Protein AF-A0A7C3U4R5-F1 (afdb_monomer_lite)

Sequence (65 aa):
MVRVGGTNCDEETKIALQDLGARAEVIHMKKLAAGGLERFDALVIPGGFSYGDHIRAGAILGRVV

pLDDT: mean 93.94, std 3.0, range [79.12, 98.06]

Secondary structure (DSSP, 8-state):
-EE-TTB--HHHHHHHHHHTT-----EEHHHHHHH-STT-S------B-GGGGSSSTTTTHHHH-

Structure (mmCIF, N/CA/C/O backbone):
data_AF-A0A7C3U4R5-F1
#
_entry.id   AF-A0A7C3U4R5-F1
#
loop_
_atom_site.group_PDB
_atom_site.id
_atom_site.type_symbol
_atom_site.label_atom_id
_atom_site.label_alt_id
_atom_site.label_comp_id
_atom_site.label_asym_id
_atom_site.label_entity_id
_atom_site.label_seq_id
_atom_site.pdbx_PDB_ins_code
_atom_site.Cartn_x
_atom_site.Cartn_y
_atom_site.Cartn_z
_atom_site.occupancy
_atom_site.B_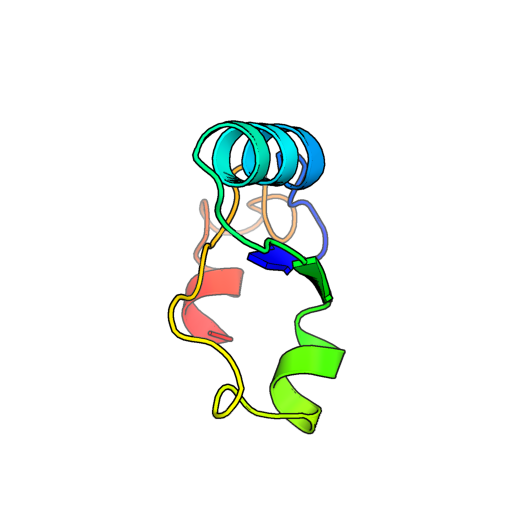iso_or_equiv
_atom_site.auth_seq_id
_atom_site.auth_comp_id
_atom_site.auth_asym_id
_atom_site.auth_atom_id
_atom_site.pdbx_PDB_model_num
ATOM 1 N N . MET A 1 1 ? -2.995 0.187 5.147 1.00 92.31 1 MET A N 1
ATOM 2 C CA . MET A 1 1 ? -2.335 0.473 3.854 1.00 92.31 1 MET A CA 1
ATOM 3 C C . MET A 1 1 ? -1.393 -0.663 3.500 1.00 92.31 1 MET A C 1
ATOM 5 O O . MET A 1 1 ? -0.698 -1.153 4.386 1.00 92.31 1 MET A O 1
ATOM 9 N N . VAL A 1 2 ? -1.392 -1.106 2.243 1.00 94.00 2 VAL A N 1
ATOM 10 C CA . VAL A 1 2 ? -0.600 -2.265 1.798 1.00 94.00 2 VAL A CA 1
ATOM 11 C C . VAL A 1 2 ? 0.764 -1.829 1.283 1.00 94.00 2 VAL A C 1
ATOM 13 O O . VAL A 1 2 ? 0.840 -0.959 0.427 1.00 94.00 2 VAL A O 1
ATOM 16 N N . ARG A 1 3 ? 1.835 -2.485 1.734 1.00 94.81 3 ARG A N 1
ATOM 17 C CA . ARG A 1 3 ? 3.183 -2.315 1.179 1.00 94.81 3 ARG A CA 1
ATOM 18 C C . ARG A 1 3 ? 3.659 -3.581 0.478 1.00 94.81 3 ARG A C 1
ATOM 20 O O . ARG A 1 3 ? 3.577 -4.678 1.038 1.00 94.81 3 ARG A O 1
ATOM 27 N N . VAL A 1 4 ? 4.213 -3.415 -0.718 1.00 95.06 4 VAL A N 1
ATOM 28 C CA . VAL A 1 4 ? 4.937 -4.456 -1.463 1.00 95.06 4 VAL A CA 1
ATOM 29 C C . VAL A 1 4 ? 6.300 -3.924 -1.904 1.00 95.06 4 VAL A C 1
ATOM 31 O O . VAL A 1 4 ? 6.631 -2.763 -1.672 1.00 95.06 4 VAL A O 1
ATOM 34 N N . GLY A 1 5 ? 7.122 -4.764 -2.533 1.00 93.75 5 GLY A N 1
ATOM 35 C CA . GLY A 1 5 ? 8.332 -4.269 -3.188 1.00 93.75 5 GLY A CA 1
ATOM 36 C C . GLY A 1 5 ? 7.967 -3.227 -4.250 1.00 93.75 5 GLY A C 1
ATOM 37 O O . GLY A 1 5 ? 7.062 -3.467 -5.043 1.00 93.75 5 GLY A O 1
ATOM 38 N N . GLY A 1 6 ? 8.645 -2.080 -4.256 1.00 92.75 6 GLY A N 1
ATOM 39 C CA . GLY A 1 6 ? 8.484 -1.037 -5.276 1.00 92.75 6 GLY A CA 1
ATOM 40 C C . GLY A 1 6 ? 7.363 -0.012 -5.048 1.00 92.75 6 GLY A C 1
ATOM 41 O O . GLY A 1 6 ? 7.375 1.032 -5.696 1.00 92.75 6 GLY A O 1
ATOM 42 N N . THR A 1 7 ? 6.438 -0.223 -4.102 1.00 94.94 7 THR A N 1
ATOM 43 C CA . THR A 1 7 ? 5.608 0.896 -3.607 1.00 94.94 7 THR A CA 1
ATOM 44 C C . THR A 1 7 ? 6.502 1.886 -2.866 1.00 94.94 7 THR A C 1
ATOM 46 O O . THR A 1 7 ? 7.368 1.459 -2.096 1.00 94.94 7 THR A O 1
ATOM 49 N N . ASN A 1 8 ? 6.300 3.181 -3.096 1.00 94.56 8 ASN A N 1
ATOM 50 C CA . ASN A 1 8 ? 7.136 4.239 -2.525 1.00 94.56 8 ASN A CA 1
ATOM 51 C C . ASN A 1 8 ? 6.340 5.392 -1.908 1.00 94.56 8 ASN A C 1
ATOM 53 O O . ASN A 1 8 ? 6.955 6.204 -1.227 1.00 94.56 8 ASN A O 1
ATOM 57 N N . CYS A 1 9 ? 5.018 5.435 -2.111 1.00 95.81 9 CYS A N 1
ATOM 58 C CA . CYS A 1 9 ? 4.174 6.503 -1.589 1.00 95.81 9 CYS A CA 1
ATOM 59 C C . CYS A 1 9 ? 3.451 6.155 -0.277 1.00 95.81 9 CYS A C 1
ATOM 61 O O . CYS A 1 9 ? 2.378 6.692 0.014 1.00 95.81 9 CYS A O 1
ATOM 63 N N . ASP A 1 10 ? 3.953 5.177 0.481 1.00 94.94 10 ASP A N 1
ATOM 64 C CA . ASP A 1 10 ? 3.259 4.666 1.662 1.00 94.94 10 ASP A CA 1
ATOM 65 C C . ASP A 1 10 ? 3.272 5.630 2.859 1.00 94.94 10 ASP A C 1
ATOM 67 O O . ASP A 1 10 ? 2.270 5.726 3.570 1.00 94.94 10 ASP A O 1
ATOM 71 N N . GLU A 1 11 ? 4.355 6.377 3.078 1.00 94.31 11 GLU A N 1
ATOM 72 C CA . GLU A 1 11 ? 4.455 7.246 4.256 1.00 94.31 11 GLU A CA 1
ATOM 73 C C . GLU A 1 11 ? 3.658 8.545 4.077 1.00 94.31 11 GLU A C 1
ATOM 75 O O . GLU A 1 11 ? 2.893 8.918 4.963 1.00 94.31 11 GLU A O 1
ATOM 80 N N . GLU A 1 12 ? 3.741 9.203 2.919 1.00 96.56 12 GLU A N 1
ATOM 81 C CA . GLU A 1 12 ? 2.978 10.426 2.648 1.00 96.56 12 GLU A CA 1
ATOM 82 C C . GLU A 1 12 ? 1.470 10.167 2.610 1.00 96.56 12 GLU A C 1
ATOM 84 O O . GLU A 1 12 ? 0.692 10.947 3.159 1.00 96.56 12 GLU A O 1
ATOM 89 N N . THR A 1 13 ? 1.046 9.029 2.052 1.00 96.38 13 THR A N 1
ATOM 90 C CA . THR A 1 13 ? -0.367 8.631 2.065 1.00 96.38 13 THR A CA 1
ATOM 91 C C . THR A 1 13 ? -0.834 8.397 3.502 1.00 96.38 13 THR A C 1
ATOM 93 O O . THR A 1 13 ? -1.981 8.681 3.842 1.00 96.38 13 THR A O 1
ATOM 96 N N . LYS A 1 14 ? 0.042 7.877 4.372 1.00 96.62 14 LYS A N 1
ATOM 97 C CA . LYS A 1 14 ? -0.300 7.575 5.765 1.00 96.62 14 LYS A CA 1
ATOM 98 C C . LYS A 1 14 ? -0.463 8.871 6.540 1.00 96.62 14 LYS A C 1
ATOM 100 O O . LYS A 1 14 ? -1.454 9.002 7.252 1.00 96.62 14 LYS A O 1
ATOM 105 N N . ILE A 1 15 ? 0.467 9.807 6.364 1.00 97.25 15 ILE A N 1
ATOM 106 C CA . ILE A 1 15 ? 0.403 11.144 6.961 1.00 97.25 15 ILE A CA 1
ATOM 107 C C . ILE A 1 15 ? -0.888 11.843 6.526 1.00 97.25 15 ILE A C 1
ATOM 109 O O . ILE A 1 15 ? -1.664 12.250 7.381 1.00 97.25 15 ILE A O 1
ATOM 113 N N . ALA A 1 16 ? -1.197 11.864 5.226 1.00 97.25 16 ALA A N 1
ATOM 114 C CA . ALA A 1 16 ? -2.416 12.496 4.720 1.00 97.25 16 ALA A CA 1
ATOM 115 C C . ALA A 1 16 ? -3.703 11.904 5.330 1.00 97.25 16 ALA A C 1
ATOM 117 O O . ALA A 1 16 ? -4.639 12.632 5.648 1.00 97.25 16 ALA A O 1
ATOM 118 N N . LEU A 1 17 ? -3.761 10.582 5.528 1.00 96.88 17 LEU A N 1
ATOM 119 C CA . LEU A 1 17 ? -4.894 9.935 6.201 1.00 96.88 17 LEU A CA 1
ATOM 120 C C . LEU A 1 17 ? -4.959 10.284 7.694 1.00 96.88 17 LEU A C 1
ATOM 122 O O . LEU A 1 17 ? -6.049 10.486 8.229 1.00 96.88 17 LEU A O 1
ATOM 126 N N . GLN A 1 18 ? -3.810 10.354 8.365 1.00 97.12 18 GLN A N 1
ATOM 127 C CA . GLN A 1 18 ? -3.725 10.726 9.778 1.00 97.12 18 GLN A CA 1
ATOM 128 C C . GLN A 1 18 ? -4.140 12.181 10.016 1.00 97.12 18 GLN A C 1
ATOM 130 O O . GLN A 1 18 ? -4.855 12.446 10.982 1.00 97.12 18 GLN A O 1
ATOM 135 N N . ASP A 1 19 ? -3.791 13.093 9.107 1.00 98.06 19 ASP A N 1
ATOM 136 C CA . ASP A 1 19 ? -4.214 14.498 9.145 1.00 98.06 19 ASP A CA 1
ATOM 137 C C . ASP A 1 19 ? -5.739 14.650 9.022 1.00 98.06 19 ASP A C 1
ATOM 139 O O . ASP A 1 19 ? -6.332 15.567 9.587 1.00 98.06 19 ASP A O 1
ATOM 143 N N . LEU A 1 20 ? -6.397 13.705 8.345 1.00 97.25 20 LEU A N 1
ATOM 144 C CA . LEU A 1 20 ? -7.858 13.611 8.255 1.00 97.25 20 LEU A CA 1
ATOM 145 C C . LEU A 1 20 ? -8.499 12.892 9.460 1.00 97.25 20 LEU A C 1
ATOM 147 O O . LEU A 1 20 ? -9.703 12.637 9.461 1.00 97.25 20 LEU A O 1
ATOM 151 N N . GLY A 1 21 ? -7.716 12.549 10.486 1.00 97.19 21 GLY A N 1
ATOM 152 C CA . GLY A 1 21 ? -8.182 11.883 11.705 1.00 97.19 21 GLY A CA 1
ATOM 153 C C . GLY A 1 21 ? -8.309 10.361 11.599 1.00 97.19 21 GLY A C 1
ATOM 154 O O . GLY A 1 21 ? -8.770 9.721 12.548 1.00 97.19 21 GLY A O 1
ATOM 155 N N . ALA A 1 22 ? -7.897 9.750 10.484 1.00 97.19 22 ALA A N 1
ATOM 156 C CA . ALA A 1 22 ? -7.932 8.300 10.335 1.00 97.19 22 ALA A CA 1
ATOM 157 C C . ALA A 1 22 ? -6.744 7.629 11.043 1.00 97.19 22 ALA A C 1
ATOM 159 O O . ALA A 1 22 ? -5.605 8.098 11.016 1.00 97.19 22 ALA A O 1
ATOM 160 N N . ARG A 1 23 ? -6.979 6.451 11.630 1.00 96.62 23 ARG A N 1
ATOM 161 C CA . ARG A 1 23 ? -5.891 5.589 12.113 1.00 96.62 23 ARG A CA 1
ATOM 162 C C . ARG A 1 23 ? -5.342 4.775 10.947 1.00 96.62 23 ARG A C 1
ATOM 164 O O . ARG A 1 23 ? -5.934 3.775 10.553 1.00 96.62 23 ARG A O 1
ATOM 171 N N . ALA A 1 24 ? -4.209 5.202 10.398 1.00 96.25 24 ALA A N 1
ATOM 172 C CA . ALA A 1 24 ? -3.551 4.520 9.289 1.00 96.25 24 ALA A CA 1
ATOM 173 C C . ALA A 1 24 ? -2.282 3.777 9.739 1.00 96.25 24 ALA A C 1
ATOM 175 O O . ALA A 1 24 ? -1.405 4.346 10.389 1.00 96.25 24 ALA A O 1
ATOM 176 N N . GLU A 1 25 ? -2.163 2.511 9.331 1.00 95.12 25 GLU A N 1
ATOM 177 C CA . GLU A 1 25 ? -0.948 1.704 9.474 1.00 95.12 25 GLU A CA 1
ATOM 178 C C . GLU A 1 25 ? -0.477 1.161 8.117 1.00 95.12 25 GLU A C 1
ATOM 180 O O . GLU A 1 25 ? -1.285 0.825 7.240 1.00 95.12 25 GLU A O 1
ATOM 185 N N . VAL A 1 26 ? 0.844 1.084 7.940 1.00 95.38 26 VAL A N 1
ATOM 186 C CA . VAL A 1 26 ? 1.490 0.486 6.764 1.00 95.38 26 VAL A CA 1
ATOM 187 C C . VAL A 1 26 ? 1.868 -0.950 7.102 1.00 95.38 26 VAL A C 1
ATOM 189 O O . VAL A 1 26 ? 2.627 -1.205 8.036 1.00 95.38 26 VAL A O 1
ATOM 192 N N . ILE A 1 27 ? 1.343 -1.900 6.334 1.00 94.62 27 ILE A N 1
ATOM 193 C CA . ILE A 1 27 ? 1.522 -3.331 6.576 1.00 94.62 27 ILE A CA 1
ATOM 194 C C . ILE A 1 27 ? 2.040 -3.975 5.304 1.00 94.62 27 ILE A C 1
ATOM 196 O O . ILE A 1 27 ? 1.479 -3.807 4.223 1.00 94.62 27 ILE A O 1
ATOM 200 N N . HIS A 1 28 ? 3.103 -4.763 5.435 1.00 93.81 28 HIS A N 1
ATOM 201 C CA . HIS A 1 28 ? 3.604 -5.546 4.316 1.00 93.81 28 HIS A CA 1
ATOM 202 C C . HIS A 1 28 ? 2.583 -6.616 3.894 1.00 93.81 28 HIS A C 1
ATOM 204 O O . HIS A 1 28 ? 2.083 -7.354 4.744 1.00 93.81 28 HIS A O 1
ATOM 210 N N . MET A 1 29 ? 2.350 -6.778 2.590 1.00 92.25 29 MET A N 1
ATOM 211 C CA . MET A 1 29 ? 1.327 -7.668 2.017 1.00 92.25 29 MET A CA 1
ATOM 212 C C . MET A 1 29 ? 1.337 -9.091 2.593 1.00 92.25 29 MET A C 1
ATOM 214 O O . MET A 1 29 ? 0.306 -9.620 2.985 1.00 92.25 29 MET A O 1
ATOM 218 N N . LYS A 1 30 ? 2.523 -9.696 2.742 1.00 91.50 30 LYS A N 1
ATOM 219 C CA . LYS A 1 30 ? 2.666 -11.029 3.362 1.00 91.50 30 LYS A CA 1
ATOM 220 C C . LYS A 1 30 ? 2.102 -11.117 4.789 1.00 91.50 30 LYS A C 1
ATOM 222 O O . LYS A 1 30 ? 1.549 -12.146 5.151 1.00 91.50 30 LYS A O 1
ATOM 227 N N . LYS A 1 31 ? 2.255 -10.062 5.599 1.00 92.50 31 LYS A N 1
ATOM 228 C CA . LYS A 1 31 ? 1.703 -10.021 6.964 1.00 92.50 31 LYS A CA 1
ATOM 229 C C . LYS A 1 31 ? 0.186 -9.859 6.929 1.00 92.50 31 LYS A C 1
ATOM 231 O O . LYS A 1 31 ? -0.504 -10.490 7.717 1.00 92.50 31 LYS A O 1
ATOM 236 N N . LEU A 1 32 ? -0.313 -9.054 5.993 1.00 91.25 32 LEU A N 1
ATOM 237 C CA . LEU A 1 32 ? -1.743 -8.850 5.789 1.00 91.25 32 LEU A CA 1
ATOM 238 C C . LEU A 1 32 ? -2.447 -10.143 5.359 1.00 91.25 32 LEU A C 1
ATOM 240 O O . LEU A 1 32 ? -3.450 -10.516 5.953 1.00 91.25 32 LEU A O 1
ATOM 244 N N . ALA A 1 33 ? -1.865 -10.876 4.406 1.00 89.94 33 ALA A N 1
ATOM 245 C CA . ALA A 1 33 ? -2.389 -12.159 3.938 1.00 89.94 33 ALA A CA 1
ATOM 246 C C . ALA A 1 33 ? -2.471 -13.221 5.051 1.00 89.94 33 ALA A C 1
ATOM 248 O O . ALA A 1 33 ? -3.350 -14.074 5.019 1.00 89.94 33 ALA A O 1
ATOM 249 N N . ALA A 1 34 ? -1.575 -13.167 6.042 1.00 92.12 34 ALA A N 1
ATOM 250 C CA . ALA A 1 34 ? -1.597 -14.076 7.188 1.00 92.12 34 ALA A CA 1
ATOM 251 C C . ALA A 1 34 ? -2.563 -13.634 8.304 1.00 92.12 34 ALA A C 1
ATOM 253 O O . ALA A 1 34 ? -3.061 -14.477 9.043 1.00 92.12 34 ALA A O 1
ATOM 254 N N . GLY A 1 35 ? -2.782 -12.324 8.461 1.00 89.75 35 GLY A N 1
ATOM 255 C CA . GLY A 1 35 ? -3.551 -11.741 9.568 1.00 89.75 35 GLY A CA 1
ATOM 256 C C . GLY A 1 35 ? -4.992 -11.353 9.234 1.00 89.75 35 GLY A C 1
ATOM 257 O O . GLY A 1 35 ? -5.739 -11.003 10.144 1.00 89.75 35 GLY A O 1
ATOM 258 N N . GLY A 1 36 ? -5.380 -11.400 7.958 1.00 88.88 36 GLY A N 1
ATOM 259 C CA . GLY A 1 36 ? -6.713 -11.013 7.501 1.00 88.88 36 GLY A CA 1
ATOM 2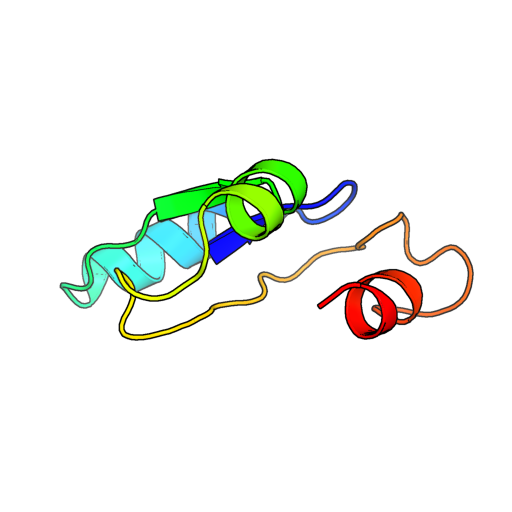60 C C . GLY A 1 36 ? -6.976 -9.502 7.553 1.00 88.88 36 GLY A C 1
ATOM 261 O O . GLY A 1 36 ? -6.108 -8.697 7.904 1.00 88.88 36 GLY A O 1
ATOM 262 N N . LEU A 1 37 ? -8.200 -9.122 7.170 1.00 90.62 37 LEU A N 1
ATOM 263 C CA . LEU A 1 37 ? -8.645 -7.726 7.054 1.00 90.62 37 LEU A CA 1
ATOM 264 C C . LEU A 1 37 ? -9.728 -7.318 8.064 1.00 90.62 37 LEU A C 1
ATOM 266 O O . LEU A 1 37 ? -10.064 -6.144 8.131 1.00 90.62 37 LEU A O 1
ATOM 270 N N . GLU A 1 38 ? -10.209 -8.253 8.887 1.00 93.94 38 GLU A N 1
ATOM 271 C CA . GLU A 1 38 ? -11.350 -8.100 9.817 1.00 93.94 38 GLU A CA 1
ATOM 272 C C . GLU A 1 38 ? -11.255 -6.870 10.744 1.00 93.94 38 GLU A C 1
ATOM 274 O O . GLU A 1 38 ? -12.255 -6.336 11.210 1.00 93.94 38 GLU A O 1
ATOM 279 N N . ARG A 1 39 ? -10.026 -6.435 11.043 1.00 92.44 39 ARG A N 1
ATOM 280 C CA . ARG A 1 39 ? -9.700 -5.330 11.959 1.00 92.44 39 ARG A CA 1
ATOM 281 C C . AR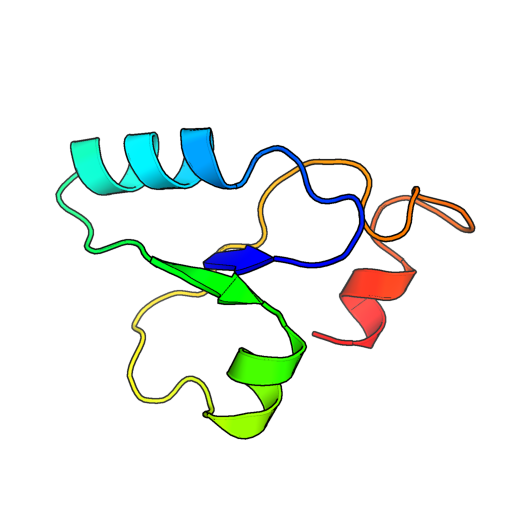G A 1 39 ? -9.588 -3.959 11.276 1.00 92.44 39 ARG A C 1
ATOM 283 O O . ARG A 1 39 ? -9.138 -3.016 11.925 1.00 92.44 39 ARG A O 1
ATOM 290 N N . PHE A 1 40 ? -9.919 -3.854 9.988 1.00 94.00 40 PHE A N 1
ATOM 291 C CA . PHE A 1 40 ? -9.804 -2.621 9.209 1.00 94.00 40 PHE A CA 1
ATOM 292 C C . PHE A 1 40 ? -11.105 -2.263 8.505 1.00 94.00 40 PHE A C 1
ATOM 294 O O . PHE A 1 40 ? -11.720 -3.103 7.857 1.00 94.00 40 PHE A O 1
ATOM 301 N N . ASP A 1 41 ? -11.440 -0.977 8.525 1.00 95.69 41 ASP A N 1
ATOM 302 C CA . ASP A 1 41 ? -12.597 -0.440 7.803 1.00 95.69 41 ASP A CA 1
ATOM 303 C C . ASP A 1 41 ? -12.288 -0.143 6.325 1.00 95.69 41 ASP A C 1
ATOM 305 O O . ASP A 1 41 ? -13.193 -0.029 5.500 1.00 95.69 41 ASP A O 1
ATOM 309 N N . ALA A 1 42 ? -11.005 0.012 5.975 1.00 94.19 42 ALA A N 1
ATOM 310 C CA . ALA A 1 42 ? -10.578 0.378 4.630 1.00 94.19 42 ALA A CA 1
ATOM 311 C C . ALA A 1 42 ? -9.205 -0.196 4.260 1.00 94.19 42 ALA A C 1
ATOM 313 O O . ALA A 1 42 ? -8.271 -0.242 5.068 1.00 94.19 42 ALA A O 1
ATOM 314 N N . LEU A 1 43 ? -9.063 -0.551 2.980 1.00 93.50 43 LEU A N 1
ATOM 315 C CA . LEU A 1 43 ? -7.798 -0.925 2.361 1.00 93.50 43 LEU A CA 1
ATOM 316 C C . LEU A 1 43 ? -7.337 0.184 1.417 1.00 93.50 43 LEU A C 1
ATOM 318 O O . LEU A 1 43 ? -8.068 0.601 0.525 1.00 93.50 43 LEU A O 1
ATOM 322 N N . VAL A 1 44 ? -6.095 0.627 1.592 1.00 95.38 44 VAL A N 1
ATOM 323 C CA . VAL A 1 44 ? -5.469 1.634 0.729 1.00 95.38 44 VAL A CA 1
ATOM 324 C C . VAL A 1 44 ? -4.278 1.001 0.026 1.00 95.38 44 VAL A C 1
ATOM 326 O O . VAL A 1 44 ? -3.385 0.463 0.696 1.00 95.38 44 VAL A O 1
ATOM 329 N N . ILE A 1 45 ? -4.284 1.072 -1.306 1.00 94.31 45 ILE A N 1
ATOM 330 C CA . ILE A 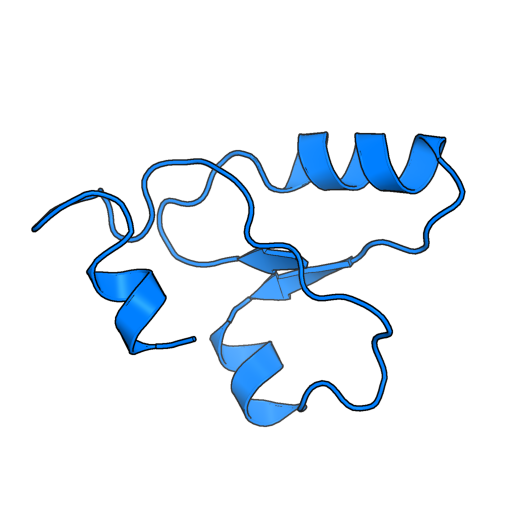1 45 ? -3.174 0.680 -2.176 1.00 94.31 45 ILE A CA 1
ATOM 331 C C . ILE A 1 45 ? -2.389 1.959 -2.505 1.00 94.31 45 ILE A C 1
ATOM 333 O O . ILE A 1 45 ? -2.910 2.801 -3.237 1.00 94.31 45 ILE A O 1
ATOM 337 N N . PRO A 1 46 ? -1.186 2.152 -1.936 1.00 94.25 46 PRO A N 1
ATOM 338 C CA . PRO A 1 46 ? -0.400 3.352 -2.174 1.00 94.25 46 PRO A CA 1
ATOM 339 C C . PRO A 1 46 ? 0.197 3.348 -3.583 1.00 94.25 46 PRO A C 1
ATOM 341 O O . PRO A 1 46 ? 0.356 2.300 -4.216 1.00 94.25 46 PRO A O 1
ATOM 344 N N . GLY A 1 47 ? 0.564 4.541 -4.046 1.00 94.50 47 GLY A N 1
ATOM 345 C CA . GLY A 1 47 ? 1.266 4.727 -5.310 1.00 94.50 47 GLY A CA 1
ATOM 346 C C . GLY A 1 47 ? 2.700 4.179 -5.321 1.00 94.50 47 GLY A C 1
ATOM 347 O O . GLY A 1 47 ? 3.253 3.723 -4.310 1.00 94.50 47 GLY A O 1
ATOM 348 N N . GLY A 1 48 ? 3.299 4.243 -6.509 1.00 94.69 48 GLY A N 1
ATOM 349 C CA . GLY A 1 48 ? 4.679 3.857 -6.782 1.00 94.69 48 GLY A CA 1
ATOM 350 C C . GLY A 1 48 ? 4.805 2.910 -7.965 1.00 94.69 48 GLY A C 1
ATOM 351 O O . GLY A 1 48 ? 3.945 2.886 -8.839 1.00 94.69 48 GLY A O 1
ATOM 352 N N . PHE A 1 49 ? 5.876 2.118 -7.959 1.00 96.00 49 PHE A N 1
ATOM 353 C CA . PHE A 1 49 ? 6.236 1.174 -9.019 1.00 96.00 49 PHE A CA 1
ATOM 354 C C . PHE A 1 49 ? 6.211 -0.243 -8.452 1.00 96.00 49 PHE A C 1
ATOM 356 O O . PHE A 1 49 ? 7.251 -0.878 -8.264 1.00 96.00 49 PHE A O 1
ATOM 363 N N . SER A 1 50 ? 5.028 -0.722 -8.064 1.00 94.69 50 SER A N 1
ATOM 364 C CA . SER A 1 50 ? 4.877 -2.039 -7.437 1.00 94.69 50 SER A CA 1
ATOM 365 C C . SER A 1 50 ? 5.528 -3.130 -8.297 1.00 94.69 50 SER A C 1
ATOM 367 O O . SER A 1 50 ? 5.244 -3.249 -9.487 1.00 94.69 50 SER A O 1
ATOM 369 N N . TYR A 1 51 ? 6.412 -3.929 -7.700 1.00 94.38 51 TYR A N 1
ATOM 370 C CA . TYR A 1 51 ? 7.236 -4.921 -8.396 1.00 94.38 51 TYR A CA 1
ATOM 371 C C . TYR A 1 51 ? 8.013 -4.342 -9.593 1.00 94.38 51 TYR A C 1
ATOM 373 O O . TYR A 1 51 ? 8.172 -5.013 -10.609 1.00 94.38 51 TYR A O 1
ATOM 381 N N . GLY A 1 52 ? 8.454 -3.085 -9.483 1.00 94.06 52 GLY A N 1
ATOM 382 C CA . GLY A 1 52 ? 9.235 -2.379 -10.499 1.00 94.06 52 GLY A CA 1
ATOM 383 C C . GLY A 1 52 ? 8.498 -2.143 -11.816 1.00 94.06 52 GLY A C 1
ATOM 384 O O . GLY A 1 52 ? 9.153 -1.867 -12.815 1.00 94.06 52 GLY A O 1
ATOM 385 N N . ASP A 1 53 ? 7.172 -2.324 -11.846 1.00 95.19 53 ASP A N 1
ATOM 386 C CA . ASP A 1 53 ? 6.344 -2.287 -13.055 1.00 95.19 53 ASP A CA 1
ATOM 387 C C . ASP A 1 53 ? 6.885 -3.158 -14.208 1.00 95.19 53 ASP A C 1
ATOM 389 O O . ASP A 1 53 ? 6.621 -2.898 -15.380 1.00 95.19 53 ASP A O 1
ATOM 393 N N . HIS A 1 54 ? 7.602 -4.243 -13.876 1.00 92.00 54 HIS A N 1
ATOM 394 C CA . HIS A 1 54 ? 8.374 -5.049 -14.832 1.00 92.00 54 HIS A CA 1
ATOM 395 C C . HIS A 1 54 ? 7.562 -5.637 -16.000 1.00 92.00 54 HIS A C 1
ATOM 397 O O . HIS A 1 54 ? 8.130 -5.913 -17.052 1.00 92.00 54 HIS A O 1
ATOM 403 N N . ILE A 1 55 ? 6.254 -5.859 -15.820 1.00 93.19 55 ILE A N 1
ATOM 404 C CA . ILE A 1 55 ? 5.345 -6.322 -16.886 1.00 93.19 55 ILE A CA 1
ATOM 405 C C . ILE A 1 55 ? 4.467 -5.161 -17.366 1.00 93.19 55 ILE A C 1
ATOM 407 O O . ILE A 1 55 ? 4.392 -4.864 -18.554 1.00 93.19 55 ILE A O 1
ATOM 411 N N . ARG A 1 56 ? 3.752 -4.546 -16.422 1.00 95.25 56 ARG A N 1
ATOM 412 C CA . ARG A 1 56 ? 2.892 -3.371 -16.581 1.00 95.25 56 ARG A CA 1
ATOM 413 C C . ARG A 1 56 ? 2.607 -2.830 -15.184 1.00 95.25 56 ARG A C 1
ATOM 415 O O . ARG A 1 56 ? 2.517 -3.626 -14.243 1.00 95.25 56 ARG A O 1
ATOM 422 N N . A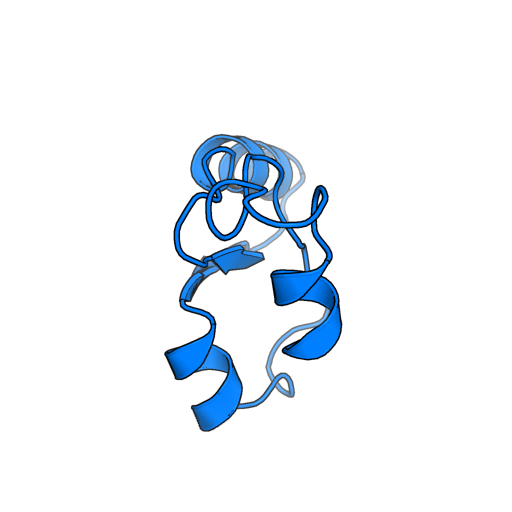LA A 1 57 ? 2.405 -1.519 -15.071 1.00 95.50 57 ALA A N 1
ATOM 423 C CA . ALA A 1 57 ? 2.023 -0.869 -13.822 1.00 95.50 57 ALA A CA 1
ATOM 424 C C . ALA A 1 57 ? 0.901 -1.628 -13.098 1.00 95.50 57 ALA A C 1
ATOM 426 O O . ALA A 1 57 ? -0.137 -1.947 -13.687 1.00 95.50 57 ALA A O 1
ATOM 427 N N . GLY A 1 58 ? 1.159 -1.993 -11.841 1.00 93.75 58 GLY A N 1
ATOM 428 C CA . GLY A 1 58 ? 0.204 -2.677 -10.965 1.00 93.75 58 GLY A CA 1
ATOM 429 C C . GLY A 1 58 ? -0.201 -4.103 -11.365 1.00 93.75 58 GLY A C 1
ATOM 430 O O . GLY A 1 58 ? -0.946 -4.732 -10.620 1.00 93.75 58 GLY A O 1
ATOM 431 N N . ALA A 1 59 ? 0.269 -4.665 -12.486 1.00 95.62 59 ALA A N 1
ATOM 432 C CA . ALA A 1 59 ? -0.233 -5.952 -12.985 1.00 95.62 59 ALA A CA 1
ATOM 433 C C . ALA A 1 59 ? 0.088 -7.134 -12.058 1.00 95.62 59 ALA A C 1
ATOM 435 O O . ALA A 1 59 ? -0.725 -8.045 -11.910 1.00 95.62 59 ALA A O 1
ATOM 436 N N . ILE A 1 60 ? 1.265 -7.118 -11.425 1.00 94.31 60 ILE A N 1
ATOM 437 C CA . ILE A 1 60 ? 1.652 -8.152 -10.458 1.00 94.31 60 ILE A CA 1
ATOM 438 C C . ILE A 1 60 ? 0.875 -7.958 -9.154 1.00 94.31 60 ILE A C 1
ATOM 440 O O . ILE A 1 60 ? 0.320 -8.921 -8.632 1.00 94.31 60 ILE A O 1
ATOM 444 N N . LEU A 1 61 ? 0.785 -6.716 -8.660 1.00 93.31 61 LEU A N 1
ATOM 445 C CA . LEU A 1 61 ? 0.060 -6.399 -7.430 1.00 93.31 61 LEU A CA 1
ATOM 446 C C . LEU A 1 61 ? -1.429 -6.759 -7.535 1.00 93.31 61 LEU A C 1
ATOM 448 O O . LEU A 1 61 ? -1.956 -7.430 -6.658 1.00 93.31 61 LEU A O 1
ATOM 452 N N . GLY A 1 62 ? -2.086 -6.398 -8.637 1.00 92.25 62 GLY A N 1
ATOM 453 C CA . GLY A 1 62 ? -3.506 -6.680 -8.858 1.00 92.25 62 GLY A CA 1
ATOM 454 C C . GLY A 1 62 ? -3.851 -8.165 -8.991 1.00 92.25 62 GLY A C 1
ATOM 455 O O . GLY A 1 62 ? -5.025 -8.508 -8.988 1.00 92.25 62 GLY A O 1
ATOM 456 N N . ARG A 1 63 ? -2.856 -9.053 -9.114 1.00 91.19 63 ARG A N 1
ATOM 457 C CA . ARG A 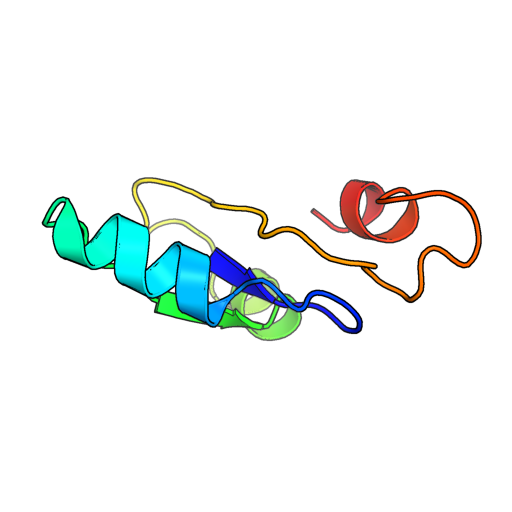1 63 ? -3.064 -10.507 -9.092 1.00 91.19 63 ARG A CA 1
ATOM 458 C C . ARG A 1 63 ? -2.911 -11.114 -7.696 1.00 91.19 63 ARG A C 1
ATOM 460 O O . ARG A 1 63 ? -3.329 -12.249 -7.490 1.00 91.19 63 ARG A O 1
ATOM 467 N N . VAL A 1 64 ? -2.250 -10.410 -6.777 1.00 84.06 64 VAL A N 1
ATOM 468 C CA . VAL A 1 64 ? -1.959 -10.915 -5.426 1.00 84.06 64 VAL A CA 1
ATOM 469 C C . VAL A 1 64 ? -2.836 -10.289 -4.346 1.00 84.06 64 VAL A C 1
ATOM 471 O O . VAL A 1 64 ? -2.821 -10.800 -3.229 1.00 84.06 64 VAL A O 1
ATOM 474 N N . VAL A 1 65 ? -3.538 -9.195 -4.663 1.00 79.12 65 VAL A N 1
ATOM 475 C CA . VAL A 1 65 ? -4.556 -8.553 -3.814 1.00 79.12 65 VAL A CA 1
ATOM 476 C C . VAL A 1 65 ? -5.908 -9.212 -4.021 1.00 79.12 65 VAL A C 1
ATOM 478 O O . VAL A 1 65 ? -6.238 -9.499 -5.192 1.00 79.12 65 VAL A O 1
#

Foldseek 3Di:
DEDAPFFDQQPVVCVVCVVVVDDDDYDYLVVCVVVDCPPDPDDDDGDGCHVVCVPHRCPVVVVSD

Radius of gyration: 12.03 Å; chains: 1; bounding box: 22×29×29 Å